Protein AF-A0A8C3CDM0-F1 (afdb_monomer)

Structure (mmCIF, N/CA/C/O backbone):
data_AF-A0A8C3CDM0-F1
#
_entry.id   AF-A0A8C3CDM0-F1
#
loop_
_atom_site.group_PDB
_atom_site.id
_atom_site.type_symbol
_atom_site.label_atom_id
_atom_site.label_alt_id
_atom_site.label_comp_id
_atom_site.label_asym_id
_atom_site.label_entity_id
_atom_site.label_seq_id
_atom_site.pdbx_PDB_ins_code
_atom_site.Cartn_x
_atom_site.Cartn_y
_atom_site.Cartn_z
_atom_site.occupancy
_atom_site.B_iso_or_equiv
_atom_site.auth_seq_id
_atom_site.auth_comp_id
_atom_site.auth_asym_id
_atom_site.auth_atom_id
_atom_site.pdbx_PDB_model_num
ATOM 1 N N . LEU A 1 1 ? 68.465 -7.293 -6.085 1.00 39.25 1 LEU A N 1
ATOM 2 C CA . LEU A 1 1 ? 68.158 -8.232 -7.188 1.00 39.25 1 LEU A CA 1
ATOM 3 C C . LEU A 1 1 ? 66.655 -8.116 -7.441 1.00 39.25 1 LEU A C 1
ATOM 5 O O . LEU A 1 1 ? 65.900 -8.614 -6.630 1.00 39.25 1 LEU A O 1
ATOM 9 N N . GLY A 1 2 ? 66.214 -7.122 -8.219 1.00 37.94 2 GLY A N 1
ATOM 10 C CA . GLY A 1 2 ? 65.695 -7.326 -9.584 1.00 37.94 2 GLY A CA 1
ATOM 11 C C . GLY A 1 2 ? 64.185 -7.643 -9.527 1.00 37.94 2 GLY A C 1
ATOM 12 O O . GLY A 1 2 ? 63.824 -8.629 -8.915 1.00 37.94 2 GLY A O 1
ATOM 13 N N . GLY A 1 3 ? 63.243 -6.869 -10.068 1.00 33.41 3 GLY A N 1
ATOM 14 C CA . GLY A 1 3 ? 63.353 -5.780 -11.028 1.00 33.41 3 GLY A CA 1
ATOM 15 C C . GLY A 1 3 ? 62.157 -4.823 -10.986 1.00 33.41 3 GLY A C 1
ATOM 16 O O . GLY A 1 3 ? 61.104 -5.102 -10.420 1.00 33.41 3 GLY A O 1
ATOM 17 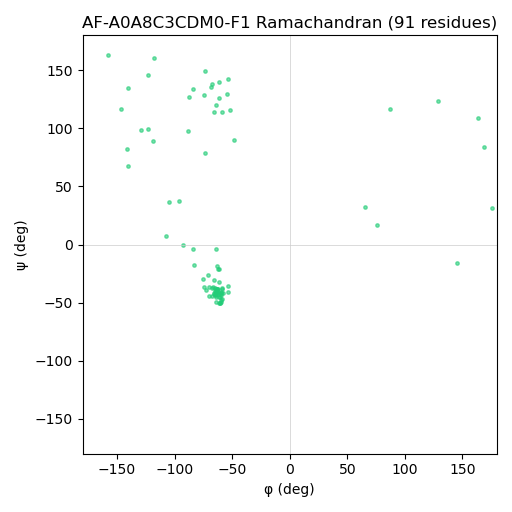N N . ARG A 1 4 ? 62.380 -3.651 -11.581 1.00 44.97 4 ARG A N 1
ATOM 18 C CA . ARG A 1 4 ? 61.376 -2.622 -11.854 1.00 44.97 4 ARG A CA 1
ATOM 19 C C . ARG A 1 4 ? 60.685 -2.996 -13.164 1.00 44.97 4 ARG A C 1
ATOM 21 O O . ARG A 1 4 ? 61.380 -3.262 -14.139 1.00 44.97 4 ARG A O 1
ATOM 28 N N . SER A 1 5 ? 59.359 -2.926 -13.204 1.00 39.03 5 SER A N 1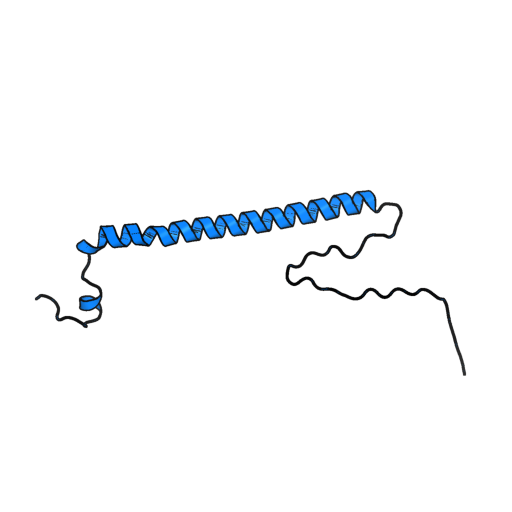
ATOM 29 C CA . SER A 1 5 ? 58.639 -2.672 -14.452 1.00 39.03 5 SER A CA 1
ATOM 30 C C . SER A 1 5 ? 57.662 -1.529 -14.197 1.00 39.03 5 SER A C 1
ATOM 32 O O . SER A 1 5 ? 56.623 -1.703 -13.567 1.00 39.03 5 SER A O 1
ATOM 34 N N . SER A 1 6 ? 58.073 -0.325 -14.596 1.00 47.09 6 SER A N 1
ATOM 35 C CA . SER A 1 6 ? 57.209 0.849 -14.684 1.00 47.09 6 SER A CA 1
ATOM 36 C C . SER A 1 6 ? 56.557 0.857 -16.059 1.00 47.09 6 SER A C 1
ATOM 38 O O . SER A 1 6 ? 57.262 0.892 -17.062 1.00 47.09 6 SER A O 1
ATOM 40 N N . SER A 1 7 ? 55.233 0.954 -16.112 1.00 41.16 7 SER A N 1
ATOM 41 C CA . SER A 1 7 ? 54.597 1.786 -17.132 1.00 41.16 7 SER A CA 1
ATOM 42 C C . SER A 1 7 ? 53.408 2.512 -16.511 1.00 41.16 7 SER A C 1
ATOM 44 O O . SER A 1 7 ? 52.691 1.980 -15.668 1.00 41.16 7 SER A O 1
ATOM 46 N N . ALA A 1 8 ? 53.348 3.797 -16.830 1.00 42.00 8 ALA A N 1
ATOM 47 C CA . ALA A 1 8 ? 52.493 4.803 -16.239 1.00 42.00 8 ALA A CA 1
ATOM 48 C C . ALA A 1 8 ? 51.033 4.651 -16.679 1.00 42.00 8 ALA A C 1
ATOM 50 O O . ALA A 1 8 ? 50.752 4.264 -17.808 1.00 42.00 8 ALA A O 1
ATOM 51 N N . GLY A 1 9 ? 50.120 5.041 -15.795 1.00 32.94 9 GLY A N 1
ATOM 52 C CA . GLY A 1 9 ? 48.698 5.148 -16.093 1.00 32.94 9 GLY A CA 1
ATOM 53 C C . GLY A 1 9 ? 47.908 5.337 -14.811 1.00 32.94 9 GLY A C 1
ATOM 54 O O . GLY A 1 9 ? 47.443 4.372 -14.218 1.00 32.94 9 GLY A O 1
ATOM 55 N N . ALA A 1 10 ? 47.813 6.579 -14.343 1.00 47.09 10 ALA A N 1
ATOM 56 C CA . ALA A 1 10 ? 46.950 6.943 -13.232 1.00 47.09 10 ALA A CA 1
ATOM 57 C C . ALA A 1 10 ? 45.495 6.580 -13.574 1.00 47.09 10 ALA A C 1
ATOM 59 O O . ALA A 1 10 ? 44.903 7.157 -14.479 1.00 47.09 10 ALA A O 1
ATOM 60 N N . GLY A 1 11 ? 44.937 5.623 -12.839 1.00 39.59 11 GLY A N 1
ATOM 61 C CA . GLY A 1 11 ? 43.537 5.227 -12.921 1.00 39.59 11 GLY A CA 1
ATOM 62 C C . GLY A 1 11 ? 43.015 4.935 -11.524 1.00 39.59 11 GLY A C 1
ATOM 63 O O . GLY A 1 11 ? 42.758 3.788 -11.180 1.00 39.59 11 GLY A O 1
ATOM 64 N N . GLN A 1 12 ? 42.913 5.975 -10.693 1.00 47.56 12 GLN A N 1
ATOM 65 C CA . GLN A 1 12 ? 42.024 5.928 -9.536 1.00 47.56 12 GLN A CA 1
ATOM 66 C C . GLN A 1 12 ? 40.592 5.804 -10.065 1.00 47.56 12 GLN A C 1
ATOM 68 O O . GLN A 1 12 ? 40.123 6.694 -10.767 1.00 47.56 12 GLN A O 1
ATOM 73 N N . ALA A 1 13 ? 39.890 4.736 -9.705 1.00 41.66 13 ALA A N 1
ATOM 74 C CA . ALA A 1 13 ? 38.434 4.723 -9.707 1.00 41.66 13 ALA A CA 1
ATOM 75 C C . ALA A 1 13 ? 38.003 4.466 -8.264 1.00 41.66 13 ALA A C 1
ATOM 77 O O . ALA A 1 13 ? 37.896 3.328 -7.811 1.00 41.66 13 ALA A O 1
ATOM 78 N N . LEU A 1 14 ? 37.862 5.569 -7.523 1.00 44.62 14 LEU A N 1
ATOM 79 C CA . LEU A 1 14 ? 37.152 5.597 -6.254 1.00 44.62 14 LEU A CA 1
ATOM 80 C C . LEU A 1 14 ? 35.748 5.030 -6.480 1.00 44.62 14 LEU A C 1
ATOM 82 O O . LEU A 1 14 ? 35.027 5.471 -7.375 1.00 44.62 14 LEU A O 1
ATOM 86 N N . GLY A 1 15 ? 35.354 4.079 -5.640 1.00 43.97 15 GLY A N 1
ATOM 87 C CA . GLY A 1 15 ? 33.957 3.711 -5.513 1.00 43.97 15 GLY A CA 1
ATOM 88 C C . GLY A 1 15 ? 33.166 4.846 -4.863 1.00 43.97 15 GLY A C 1
ATOM 89 O O . GLY A 1 15 ? 33.575 5.375 -3.834 1.00 43.97 15 GLY A O 1
ATOM 90 N N . CYS A 1 16 ? 32.000 5.143 -5.428 1.00 37.28 16 CYS A N 1
ATOM 91 C CA . CYS A 1 16 ? 30.864 5.668 -4.682 1.00 37.28 16 CYS A CA 1
ATOM 92 C C . CYS A 1 16 ? 29.704 4.701 -4.931 1.00 37.28 16 CYS A C 1
ATOM 94 O O . CYS A 1 16 ? 29.086 4.723 -5.994 1.00 37.28 16 CYS A O 1
ATOM 96 N N . LEU A 1 17 ? 29.459 3.804 -3.970 1.00 44.88 17 LEU A N 1
ATOM 97 C CA . LEU A 1 17 ? 28.173 3.122 -3.864 1.00 44.88 17 LEU A CA 1
ATOM 98 C C . LEU A 1 17 ? 27.137 4.190 -3.519 1.00 44.88 17 LEU A C 1
ATOM 100 O O . LEU A 1 17 ? 27.173 4.765 -2.433 1.00 44.88 17 LEU A O 1
ATOM 104 N N . ASP A 1 18 ? 26.214 4.442 -4.432 1.00 36.78 18 ASP A N 1
ATOM 105 C CA . ASP A 1 18 ? 25.008 5.179 -4.109 1.00 36.78 18 ASP A CA 1
ATOM 106 C C . ASP A 1 18 ? 24.073 4.251 -3.304 1.00 36.78 18 ASP A C 1
ATOM 108 O O . ASP A 1 18 ? 23.815 3.119 -3.721 1.00 36.78 18 ASP A O 1
ATOM 112 N N . SER A 1 19 ? 23.570 4.699 -2.145 1.00 48.66 19 SER A N 1
ATOM 113 C CA . SER A 1 19 ? 22.601 3.932 -1.328 1.00 48.66 19 SER A CA 1
ATOM 114 C C . SER A 1 19 ? 21.256 3.700 -2.038 1.00 48.66 19 SER A C 1
ATOM 116 O O . SER A 1 19 ? 20.406 2.974 -1.529 1.00 48.66 19 SER A O 1
ATOM 118 N N . THR A 1 20 ? 21.076 4.251 -3.240 1.00 54.50 20 THR A N 1
ATOM 119 C CA . THR A 1 20 ? 19.949 4.006 -4.147 1.00 54.50 20 THR A CA 1
ATOM 120 C C . THR A 1 20 ? 20.327 3.162 -5.381 1.00 54.50 20 THR A C 1
ATOM 122 O O . THR A 1 20 ? 19.479 2.885 -6.234 1.00 54.50 20 THR A O 1
ATOM 125 N N . GLY A 1 21 ? 21.557 2.629 -5.433 1.00 41.78 21 GLY A N 1
ATOM 126 C CA . GLY A 1 21 ? 21.969 1.558 -6.348 1.00 41.78 21 GLY A CA 1
ATOM 127 C C . GLY A 1 21 ? 21.947 1.932 -7.834 1.00 41.78 21 GLY A C 1
ATOM 128 O O . GLY A 1 21 ? 21.641 1.083 -8.672 1.00 41.78 21 GLY A O 1
ATOM 129 N N . GLY A 1 22 ? 22.221 3.194 -8.171 1.00 41.66 22 GLY A N 1
ATOM 130 C CA . GLY A 1 22 ? 22.367 3.658 -9.551 1.00 41.66 22 GLY A CA 1
ATOM 131 C C . GLY A 1 22 ? 23.806 3.510 -10.044 1.00 41.66 22 GLY A C 1
ATOM 132 O O . GLY A 1 22 ? 24.649 4.363 -9.783 1.00 41.66 22 GLY A O 1
ATOM 133 N N . VAL A 1 23 ? 24.100 2.430 -10.768 1.00 46.38 23 VAL A N 1
ATOM 134 C CA . VAL A 1 23 ? 25.390 2.212 -11.445 1.00 46.38 23 VAL A CA 1
ATOM 135 C C . VAL A 1 23 ? 25.514 3.108 -12.682 1.00 46.38 23 VAL A C 1
ATOM 137 O O . VAL A 1 23 ? 25.336 2.669 -13.810 1.00 46.38 23 VAL A O 1
ATOM 140 N N . ALA A 1 24 ? 25.830 4.384 -12.477 1.00 48.34 24 ALA A N 1
ATOM 141 C CA . ALA A 1 24 ? 26.195 5.312 -13.551 1.00 48.34 24 ALA A CA 1
ATOM 142 C C . ALA A 1 24 ? 27.711 5.586 -13.574 1.00 48.34 24 ALA A C 1
ATOM 144 O O . ALA A 1 24 ? 28.143 6.708 -13.819 1.00 48.34 24 ALA A O 1
ATOM 145 N N . SER A 1 25 ? 28.538 4.579 -13.275 1.00 54.31 25 SER A N 1
ATOM 146 C CA . SER A 1 25 ? 29.996 4.732 -13.274 1.00 54.31 25 SER A CA 1
ATOM 147 C C . SER A 1 25 ? 30.677 3.486 -13.828 1.00 54.31 25 SER A C 1
ATOM 149 O O . SER A 1 25 ? 31.044 2.591 -13.079 1.00 54.31 25 SER A O 1
ATOM 151 N N . LEU A 1 26 ? 30.745 3.411 -15.158 1.00 50.28 26 LE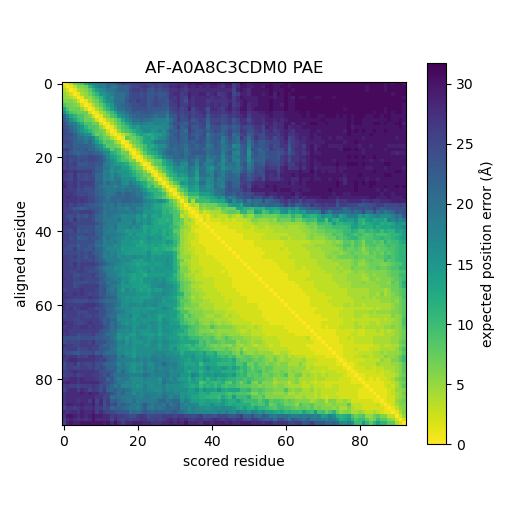U A N 1
ATOM 152 C CA . LEU A 1 26 ? 31.745 2.726 -15.994 1.00 50.28 26 LEU A CA 1
ATOM 153 C C . LEU A 1 26 ? 31.113 2.620 -17.385 1.00 50.28 26 LEU A C 1
ATOM 155 O O . LEU A 1 26 ? 30.174 1.850 -17.506 1.00 50.28 26 LEU A O 1
ATOM 159 N N . LEU A 1 27 ? 31.569 3.368 -18.400 1.00 50.78 27 LEU A N 1
ATOM 160 C CA . LEU A 1 27 ? 31.524 2.973 -19.835 1.00 50.78 27 LEU A CA 1
ATOM 161 C C . LEU A 1 27 ? 32.023 4.080 -20.797 1.00 50.78 27 LEU A C 1
ATOM 163 O O . LEU A 1 27 ? 31.599 4.163 -21.948 1.00 50.78 27 LEU A O 1
ATOM 167 N N . LEU A 1 28 ? 32.974 4.923 -20.376 1.00 50.56 28 LEU A N 1
ATOM 168 C CA . LEU A 1 28 ? 33.599 5.932 -21.251 1.00 50.56 28 LEU A CA 1
ATOM 169 C C . LEU A 1 28 ? 34.936 5.478 -21.861 1.00 50.56 28 LEU A C 1
ATOM 171 O O . LEU A 1 28 ? 35.843 6.283 -22.018 1.00 50.56 28 LEU A O 1
ATOM 175 N N . PHE A 1 29 ? 35.075 4.202 -22.229 1.00 52.81 29 PHE A N 1
ATOM 176 C CA . PHE A 1 29 ? 36.188 3.757 -23.073 1.00 52.81 29 PHE A CA 1
ATOM 177 C C . PHE A 1 29 ? 35.744 2.617 -23.995 1.00 52.81 29 PHE A C 1
ATOM 179 O O . PHE A 1 29 ? 35.400 1.544 -23.511 1.00 52.81 29 PHE A O 1
ATOM 186 N N . ALA A 1 30 ? 35.800 2.887 -25.304 1.00 46.34 30 ALA A N 1
ATOM 187 C CA . ALA A 1 30 ? 35.922 1.973 -26.449 1.00 46.34 30 ALA A CA 1
ATOM 188 C C . ALA A 1 30 ? 34.858 2.206 -27.537 1.00 46.34 30 ALA A C 1
ATOM 190 O O . ALA A 1 30 ? 33.654 2.166 -27.307 1.00 46.34 30 ALA A O 1
ATOM 191 N N . ASP A 1 31 ? 35.374 2.455 -28.734 1.00 53.50 31 ASP A N 1
ATOM 192 C CA . ASP A 1 31 ? 34.746 2.695 -30.032 1.00 53.50 31 ASP A CA 1
ATOM 193 C C . ASP A 1 31 ? 33.661 1.645 -30.384 1.00 53.50 31 ASP A C 1
ATOM 195 O O . ASP A 1 31 ? 33.940 0.566 -30.902 1.00 53.50 31 ASP A O 1
ATOM 199 N N . GLY A 1 32 ? 32.415 1.932 -29.988 1.00 53.8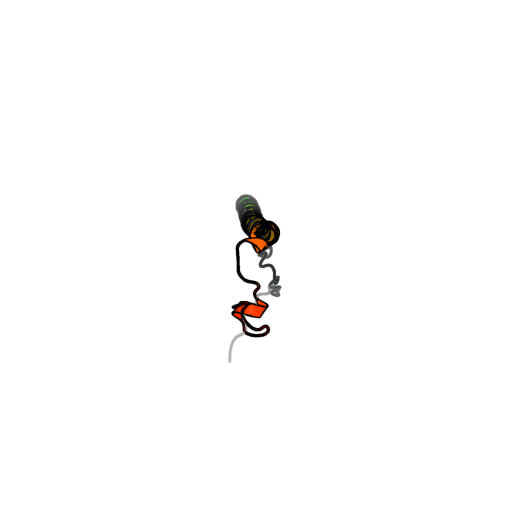4 32 GLY A N 1
ATOM 200 C CA . GLY A 1 32 ? 31.283 0.989 -29.892 1.00 53.84 32 GLY A CA 1
ATOM 201 C C . GLY A 1 32 ? 30.345 1.295 -28.711 1.00 53.84 32 GLY A C 1
ATOM 202 O O . GLY A 1 32 ? 29.193 0.860 -28.690 1.00 53.84 32 GLY A O 1
ATOM 203 N N . SER A 1 33 ? 30.837 2.109 -27.770 1.00 58.38 33 SER A N 1
ATOM 204 C CA . SER A 1 33 ? 30.202 2.555 -26.525 1.00 58.38 33 SER A CA 1
ATOM 205 C C . SER A 1 33 ? 28.821 3.198 -26.702 1.00 58.38 33 SER A C 1
ATOM 207 O O . SER A 1 33 ? 27.944 2.915 -25.898 1.00 58.38 33 SER A O 1
ATOM 209 N N . GLU A 1 34 ? 28.539 3.957 -27.768 1.00 58.94 34 GLU A N 1
ATOM 210 C CA . GLU A 1 34 ? 27.238 4.644 -27.915 1.00 58.94 34 GLU A CA 1
ATOM 211 C C . GLU A 1 34 ? 26.028 3.696 -27.904 1.00 58.94 34 GLU A C 1
ATOM 213 O O . GLU A 1 34 ? 25.006 4.003 -27.288 1.00 58.94 34 GLU A O 1
ATOM 218 N N . ARG A 1 35 ? 26.146 2.510 -28.521 1.00 63.88 35 ARG A N 1
ATOM 219 C CA . ARG A 1 35 ? 25.065 1.509 -28.506 1.00 63.88 35 ARG A CA 1
ATOM 220 C C . ARG A 1 35 ? 24.888 0.889 -27.118 1.00 63.88 35 ARG A C 1
ATOM 222 O O . ARG A 1 35 ? 23.758 0.674 -26.696 1.00 63.88 35 ARG A O 1
ATOM 229 N N . PHE A 1 36 ? 25.979 0.671 -26.382 1.00 68.12 36 PHE A N 1
ATOM 230 C CA . PHE A 1 36 ? 25.947 0.163 -25.004 1.00 68.12 36 PHE A CA 1
ATOM 231 C C . PHE A 1 36 ? 25.505 1.229 -23.990 1.00 68.12 36 PHE A C 1
ATOM 233 O O . PHE A 1 36 ? 24.878 0.905 -22.984 1.00 68.12 36 PHE A O 1
ATOM 240 N N . LEU A 1 37 ? 25.778 2.507 -24.252 1.00 76.62 37 LEU A N 1
ATOM 241 C CA . LEU A 1 37 ? 25.282 3.630 -23.460 1.00 76.62 37 LEU A CA 1
ATOM 242 C C . LEU A 1 37 ? 23.780 3.807 -23.663 1.00 76.62 37 LEU A C 1
ATOM 244 O O . LEU A 1 37 ? 23.051 3.933 -22.687 1.00 76.62 37 LEU A O 1
ATOM 248 N N . CYS A 1 38 ? 23.303 3.738 -24.907 1.00 83.31 38 CYS A N 1
ATOM 249 C CA . CYS A 1 38 ? 21.871 3.758 -25.190 1.00 83.31 38 CYS A CA 1
ATOM 250 C C . CYS A 1 38 ? 21.153 2.588 -24.497 1.00 83.31 38 CYS A C 1
ATOM 252 O O . CYS A 1 38 ? 20.176 2.812 -23.785 1.00 83.31 38 CYS A O 1
ATOM 254 N N . GLU A 1 39 ? 21.697 1.372 -24.603 1.00 86.62 39 GLU A N 1
ATOM 255 C CA . GLU A 1 39 ? 21.137 0.177 -23.960 1.00 86.62 39 GLU A CA 1
ATOM 256 C C . GLU A 1 39 ? 21.179 0.244 -22.425 1.00 86.62 39 GLU A C 1
ATOM 258 O O . GLU A 1 39 ? 20.226 -0.152 -21.753 1.00 86.62 39 GLU A O 1
ATOM 263 N N . SER A 1 40 ? 22.262 0.767 -21.840 1.00 85.06 40 SER A N 1
ATOM 264 C CA . SER A 1 40 ? 22.394 0.892 -20.382 1.00 85.06 40 SER A CA 1
ATOM 265 C C . SER A 1 40 ? 21.498 1.990 -19.809 1.00 85.06 40 SER A C 1
ATOM 267 O O . SER A 1 40 ? 20.861 1.774 -18.778 1.00 85.06 40 SER A O 1
ATOM 269 N N . VAL A 1 41 ? 21.367 3.131 -20.494 1.00 90.81 41 VAL A N 1
ATOM 270 C CA . VAL A 1 41 ? 20.412 4.186 -20.131 1.00 90.81 41 VAL A CA 1
ATOM 271 C C . VAL A 1 41 ? 18.978 3.676 -20.269 1.00 90.81 41 VAL A C 1
ATOM 273 O O . VAL A 1 41 ? 18.178 3.893 -19.361 1.00 90.81 41 VAL A O 1
ATOM 276 N N . PHE A 1 42 ? 18.659 2.948 -21.343 1.00 92.31 42 PHE A N 1
ATOM 277 C CA . PHE A 1 42 ? 17.351 2.315 -21.524 1.00 92.31 42 PHE A CA 1
ATOM 278 C C . PHE A 1 42 ? 17.052 1.314 -20.402 1.00 92.31 42 PHE A C 1
ATOM 280 O O . PHE A 1 42 ? 16.025 1.414 -19.733 1.00 92.31 42 PHE A O 1
ATOM 287 N N . SER A 1 43 ? 17.984 0.403 -20.123 1.00 90.38 43 SER A N 1
ATOM 288 C CA . SER A 1 43 ? 17.851 -0.596 -19.058 1.00 90.38 43 SER A CA 1
ATOM 289 C C . SER A 1 43 ? 17.672 0.049 -17.684 1.00 90.38 43 SER A C 1
ATOM 291 O O . SER A 1 43 ? 16.832 -0.389 -16.896 1.00 90.38 43 SER A O 1
ATOM 293 N N . TYR A 1 44 ? 18.418 1.119 -17.394 1.00 91.31 44 TYR A N 1
ATOM 294 C CA . TYR A 1 44 ? 18.266 1.876 -16.154 1.00 91.31 44 TYR A CA 1
ATOM 295 C C . TYR A 1 44 ? 16.894 2.546 -16.063 1.00 91.31 44 TYR A C 1
ATOM 297 O O . TYR A 1 44 ? 16.240 2.456 -15.023 1.00 91.31 44 TYR A O 1
ATOM 305 N N . GLN A 1 45 ? 16.434 3.183 -17.143 1.00 94.88 45 GLN A N 1
ATOM 306 C CA . GLN A 1 45 ? 15.113 3.807 -17.183 1.00 94.88 45 GLN A CA 1
ATOM 307 C C . GLN A 1 45 ? 14.012 2.774 -16.946 1.00 94.88 45 GLN A C 1
ATOM 309 O O . GLN A 1 45 ? 13.181 2.980 -16.068 1.00 94.88 45 GLN A O 1
ATOM 314 N N . VAL A 1 46 ? 14.056 1.625 -17.628 1.00 97.00 46 VAL A N 1
ATOM 315 C CA . VAL A 1 46 ? 13.091 0.533 -17.425 1.00 97.00 46 VAL A CA 1
ATOM 316 C C . VAL A 1 46 ? 13.135 0.018 -15.987 1.00 97.00 46 VAL A C 1
ATOM 318 O O . VAL A 1 46 ? 12.087 -0.151 -15.364 1.00 97.00 46 VAL A O 1
ATOM 321 N N . ALA A 1 47 ? 14.326 -0.197 -15.424 1.00 95.00 47 ALA A N 1
ATOM 322 C CA . ALA A 1 47 ? 14.471 -0.637 -14.039 1.00 95.00 47 ALA A CA 1
ATOM 323 C C . ALA A 1 47 ? 13.912 0.395 -13.045 1.00 95.00 47 ALA A C 1
ATOM 325 O O . ALA A 1 47 ? 13.251 0.020 -12.074 1.00 95.00 47 ALA A O 1
ATOM 326 N N . SER A 1 48 ? 14.146 1.684 -13.294 1.00 94.44 48 SER A N 1
ATOM 327 C CA . SER A 1 48 ? 13.616 2.787 -12.492 1.00 94.44 48 SER A CA 1
ATOM 328 C C . SER A 1 48 ? 12.089 2.848 -12.569 1.00 94.44 48 SER A C 1
ATOM 330 O O . SER A 1 48 ? 11.416 2.817 -11.539 1.00 94.44 48 SER A O 1
ATOM 332 N N . THR A 1 49 ? 11.522 2.812 -13.777 1.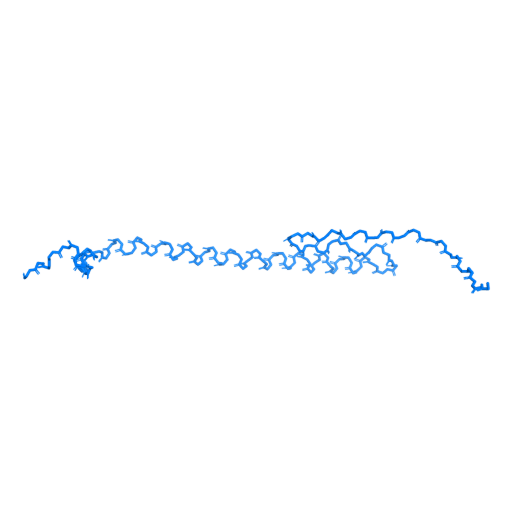00 95.38 49 THR A N 1
ATOM 333 C CA . THR A 1 49 ? 10.069 2.772 -13.983 1.00 95.38 49 THR A CA 1
ATOM 334 C C . THR A 1 49 ? 9.448 1.541 -13.329 1.00 95.38 49 THR A C 1
ATOM 336 O O . THR A 1 49 ? 8.413 1.653 -12.681 1.00 95.38 49 THR A O 1
ATOM 339 N N . LEU A 1 50 ? 10.081 0.369 -13.417 1.00 97.31 50 LEU A N 1
ATOM 340 C CA . LEU A 1 50 ? 9.583 -0.840 -12.763 1.00 97.31 50 LEU A CA 1
ATOM 341 C C . LEU A 1 50 ? 9.587 -0.712 -11.232 1.00 97.31 50 LEU A C 1
ATOM 343 O O . LEU A 1 50 ? 8.646 -1.171 -10.582 1.00 97.31 50 LEU A O 1
ATOM 347 N N . LYS A 1 51 ? 10.624 -0.096 -10.646 1.00 96.12 51 LYS A N 1
ATOM 348 C CA . LYS A 1 51 ? 10.655 0.211 -9.206 1.00 96.12 51 LYS A CA 1
ATOM 349 C C . LYS A 1 51 ? 9.510 1.150 -8.828 1.00 96.12 51 LYS A C 1
ATOM 351 O O . LYS A 1 51 ? 8.808 0.859 -7.862 1.00 96.12 51 LYS A O 1
ATOM 356 N N . GLN A 1 52 ? 9.286 2.202 -9.615 1.00 96.94 52 GLN A N 1
ATOM 357 C CA . GLN A 1 52 ? 8.197 3.153 -9.398 1.00 96.94 52 GLN A CA 1
ATOM 358 C C . GLN A 1 52 ? 6.828 2.464 -9.457 1.00 96.94 52 GLN A C 1
ATOM 360 O O . GLN A 1 52 ? 6.056 2.552 -8.512 1.00 96.94 52 GLN A O 1
ATOM 365 N N . VAL A 1 53 ? 6.561 1.678 -10.502 1.00 97.94 53 VAL A N 1
ATOM 366 C CA . VAL A 1 53 ? 5.286 0.958 -10.655 1.00 97.94 53 VAL A CA 1
ATOM 367 C C . VAL A 1 53 ? 5.037 0.001 -9.488 1.00 97.94 53 VAL A C 1
ATOM 369 O O . VAL A 1 53 ? 3.919 -0.082 -8.983 1.00 97.94 53 VAL A O 1
ATOM 372 N N . LYS A 1 54 ? 6.065 -0.720 -9.023 1.00 97.56 54 LYS A N 1
ATOM 373 C CA . LYS A 1 54 ? 5.936 -1.605 -7.854 1.00 97.56 54 LYS A CA 1
ATOM 374 C C . LYS A 1 54 ? 5.618 -0.831 -6.579 1.00 97.56 54 LYS A C 1
ATOM 376 O O . LYS A 1 54 ? 4.790 -1.291 -5.793 1.00 97.56 54 LYS A O 1
ATOM 381 N N . HIS A 1 55 ? 6.275 0.308 -6.382 1.00 97.88 55 HIS A N 1
ATOM 382 C CA . HIS A 1 55 ? 6.013 1.189 -5.255 1.00 97.88 55 HIS A CA 1
ATOM 383 C C . HIS A 1 55 ? 4.572 1.704 -5.296 1.00 97.88 55 HIS A C 1
ATOM 385 O O . HIS A 1 55 ? 3.837 1.518 -4.332 1.00 97.88 55 HIS A O 1
ATOM 391 N N . ASP A 1 56 ? 4.129 2.240 -6.430 1.00 97.75 56 ASP A N 1
ATOM 392 C CA . ASP A 1 56 ? 2.784 2.801 -6.579 1.00 97.75 56 ASP A CA 1
ATOM 393 C C . ASP A 1 56 ? 1.707 1.730 -6.400 1.00 97.75 56 ASP A C 1
ATOM 395 O O . ASP A 1 56 ? 0.703 1.949 -5.727 1.00 97.75 56 ASP A O 1
ATOM 399 N N . GLN A 1 57 ? 1.947 0.516 -6.903 1.00 98.19 57 GLN A N 1
ATOM 400 C CA . GLN A 1 57 ? 1.052 -0.608 -6.654 1.00 98.19 57 GLN A CA 1
ATOM 401 C C . GLN A 1 57 ? 0.987 -0.971 -5.163 1.00 98.19 57 GLN A C 1
ATOM 403 O O . GLN A 1 57 ? -0.074 -1.345 -4.661 1.00 98.19 57 GLN A O 1
ATOM 408 N N . GLN A 1 58 ? 2.111 -0.904 -4.447 1.00 98.00 58 GLN A N 1
ATOM 409 C CA . GLN A 1 58 ? 2.135 -1.143 -3.007 1.00 98.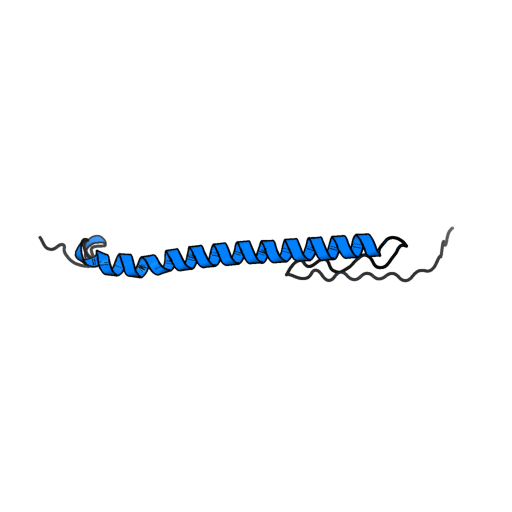00 58 GLN A CA 1
ATOM 410 C C . GLN A 1 58 ? 1.397 -0.043 -2.245 1.00 98.00 58 GLN A C 1
ATOM 412 O O . GLN A 1 58 ? 0.599 -0.375 -1.373 1.00 98.00 58 GLN A O 1
ATOM 417 N N . VAL A 1 59 ? 1.614 1.224 -2.593 1.00 98.19 59 VAL A N 1
ATOM 41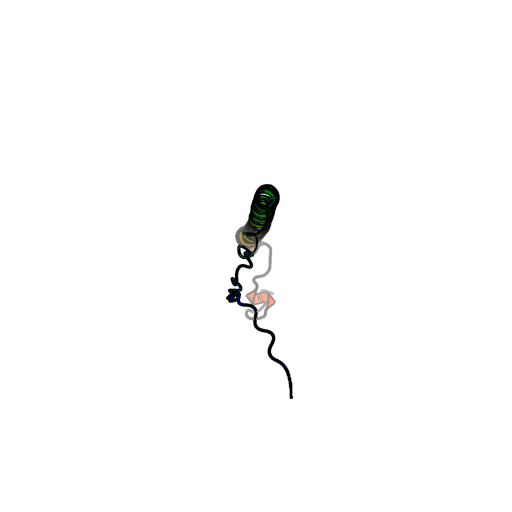8 C CA . VAL A 1 59 ? 0.907 2.362 -1.995 1.00 98.19 59 VAL A CA 1
ATOM 419 C C . VAL A 1 59 ? -0.595 2.230 -2.220 1.00 98.19 59 VAL A C 1
ATOM 421 O O . VAL A 1 59 ? -1.334 2.212 -1.245 1.00 98.19 59 VAL A O 1
ATOM 424 N N . ALA A 1 60 ? -1.044 1.977 -3.451 1.00 98.19 60 ALA A N 1
ATOM 425 C CA . ALA A 1 60 ? -2.465 1.796 -3.753 1.00 98.19 60 ALA A CA 1
ATOM 426 C C . ALA A 1 60 ? -3.099 0.631 -2.967 1.00 98.19 60 ALA A C 1
ATOM 428 O O . ALA A 1 60 ? -4.241 0.717 -2.514 1.00 98.19 60 ALA A O 1
ATOM 429 N N . ARG A 1 61 ? -2.364 -0.476 -2.763 1.00 98.12 61 ARG A N 1
ATOM 430 C CA . ARG A 1 61 ? -2.827 -1.566 -1.883 1.00 98.12 61 ARG A CA 1
ATOM 431 C C . ARG A 1 61 ? -2.943 -1.109 -0.430 1.00 98.12 61 ARG A C 1
ATOM 433 O O . ARG A 1 61 ? -3.922 -1.459 0.220 1.00 98.12 61 ARG A O 1
ATOM 440 N N . MET A 1 62 ? -1.962 -0.364 0.073 1.00 98.50 62 MET A N 1
ATOM 441 C CA . MET A 1 62 ? -1.967 0.145 1.446 1.00 98.50 62 MET A CA 1
ATOM 442 C C . MET A 1 62 ? -3.087 1.158 1.676 1.00 98.50 62 MET A C 1
ATOM 444 O O . MET A 1 62 ? -3.761 1.072 2.693 1.00 98.50 62 MET A O 1
ATOM 448 N N . GLU A 1 63 ? -3.336 2.057 0.727 1.00 97.81 63 GLU A N 1
ATOM 449 C CA . GLU A 1 63 ? -4.454 3.006 0.773 1.00 97.81 63 GLU A CA 1
ATOM 450 C C . GLU A 1 63 ? -5.792 2.273 0.837 1.00 97.81 63 GLU A C 1
ATOM 452 O O . GLU A 1 63 ? -6.642 2.597 1.662 1.00 97.81 63 GLU A O 1
ATOM 457 N N . LYS A 1 64 ? -5.953 1.213 0.036 1.00 97.81 64 LYS A N 1
ATOM 458 C CA . LYS A 1 64 ? -7.162 0.388 0.078 1.00 97.81 64 LYS A CA 1
ATOM 459 C C . LYS A 1 64 ? -7.342 -0.319 1.424 1.00 97.81 64 LYS A C 1
ATOM 461 O O . LYS A 1 64 ? -8.461 -0.410 1.910 1.00 97.81 64 LYS A O 1
ATOM 466 N N . LEU A 1 65 ? -6.255 -0.810 2.027 1.00 98.19 65 LEU A N 1
ATOM 467 C CA . LEU A 1 65 ? -6.291 -1.398 3.370 1.00 98.19 65 LEU A CA 1
ATOM 468 C C . LEU A 1 65 ? -6.598 -0.351 4.447 1.00 98.19 65 LEU A C 1
ATOM 470 O O . LEU A 1 65 ? -7.327 -0.658 5.382 1.00 98.19 65 LEU A O 1
ATOM 474 N N . ALA A 1 66 ? -6.074 0.869 4.318 1.00 97.25 66 ALA A N 1
ATOM 475 C CA . ALA A 1 66 ? -6.372 1.962 5.238 1.00 97.25 66 ALA A CA 1
ATOM 476 C C . ALA A 1 66 ? -7.852 2.375 5.164 1.00 97.25 66 ALA A C 1
ATOM 478 O O . ALA A 1 66 ? -8.463 2.620 6.198 1.00 97.25 66 ALA A O 1
ATOM 479 N N . GLY A 1 67 ? -8.445 2.359 3.965 1.00 96.00 67 GLY A N 1
ATOM 480 C CA . GLY A 1 67 ? -9.877 2.605 3.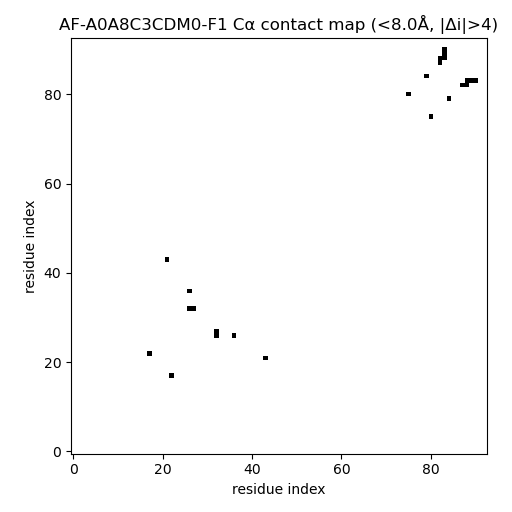766 1.00 96.00 67 GLY A CA 1
ATOM 481 C C . GLY A 1 67 ? -10.797 1.587 4.451 1.00 96.00 67 GLY A C 1
ATOM 482 O O . GLY A 1 67 ? -11.933 1.922 4.761 1.00 96.00 67 GLY A O 1
ATOM 483 N N . LEU A 1 68 ? -10.315 0.378 4.777 1.00 97.50 68 LEU A N 1
ATOM 484 C CA . LEU A 1 68 ? -11.112 -0.598 5.535 1.00 97.50 68 LEU A CA 1
ATOM 485 C C . LEU A 1 68 ? -11.503 -0.085 6.927 1.00 97.50 68 LEU A C 1
ATOM 487 O O . LEU A 1 68 ? -12.466 -0.587 7.492 1.00 97.50 68 LEU A O 1
ATOM 491 N N . VAL A 1 69 ? -10.793 0.903 7.483 1.00 96.19 69 VAL A N 1
ATOM 492 C CA . VAL A 1 69 ? -11.175 1.527 8.760 1.00 96.19 69 VAL A CA 1
ATOM 493 C C . VAL A 1 69 ? -12.580 2.124 8.679 1.00 96.19 69 VAL A C 1
ATOM 495 O O . VAL A 1 69 ? -13.370 1.902 9.589 1.00 96.19 69 VAL A O 1
ATOM 498 N N . GLU A 1 70 ? -12.931 2.779 7.571 1.00 95.62 70 GLU A N 1
ATOM 499 C CA . GLU A 1 70 ? -14.271 3.350 7.374 1.00 95.62 70 GLU A CA 1
ATOM 500 C C . GLU A 1 70 ? -15.348 2.251 7.331 1.00 95.62 70 GLU A C 1
ATOM 502 O O . GLU A 1 70 ? -16.438 2.407 7.882 1.00 95.62 70 GLU A O 1
ATOM 507 N N . GLU A 1 71 ? -15.037 1.104 6.715 1.00 95.00 71 GLU A N 1
ATOM 508 C CA . GLU A 1 71 ? -15.929 -0.062 6.708 1.00 95.00 71 GLU A CA 1
ATOM 509 C C . GLU A 1 71 ? -16.096 -0.649 8.118 1.00 95.00 71 GLU A C 1
ATOM 511 O O . GLU A 1 71 ? -17.212 -0.979 8.519 1.00 95.00 71 GLU A O 1
ATOM 516 N N . LEU A 1 72 ? -15.004 -0.749 8.888 1.00 94.88 72 LEU A N 1
ATOM 517 C CA . LEU A 1 72 ? -15.032 -1.224 10.274 1.00 94.88 72 LEU A CA 1
ATOM 518 C C . LEU A 1 72 ? -15.866 -0.301 11.175 1.00 94.88 72 LEU A C 1
ATOM 520 O O . LEU A 1 72 ? -16.648 -0.801 11.983 1.00 94.88 72 LEU A O 1
ATOM 524 N N . GLU A 1 73 ? -15.726 1.018 11.027 1.00 93.38 73 GLU A N 1
ATOM 525 C CA . GLU A 1 73 ? -16.518 2.014 11.759 1.00 93.38 73 GLU A CA 1
ATOM 526 C C . GLU A 1 73 ? -18.013 1.902 11.419 1.00 93.38 73 GLU A C 1
ATOM 528 O O . GLU A 1 73 ? -18.863 1.933 12.309 1.00 93.38 73 GLU A O 1
ATOM 533 N N . ALA A 1 74 ? -18.358 1.691 10.144 1.00 94.06 74 ALA A N 1
ATOM 534 C CA . ALA A 1 74 ? -19.748 1.506 9.722 1.00 94.06 74 ALA A CA 1
ATOM 535 C C . ALA A 1 74 ? -20.391 0.219 10.280 1.00 94.06 74 ALA A C 1
ATOM 537 O O . ALA A 1 74 ? -21.603 0.175 10.516 1.00 94.06 74 ALA A O 1
ATOM 538 N N . ASP A 1 75 ? -19.589 -0.825 10.499 1.00 95.31 75 ASP A N 1
ATOM 539 C CA . ASP A 1 75 ? -20.028 -2.133 10.991 1.00 95.31 75 ASP A CA 1
ATOM 540 C C . ASP A 1 75 ? -19.957 -2.282 12.528 1.00 95.31 75 ASP A C 1
ATOM 542 O O . ASP A 1 75 ? -20.356 -3.327 13.052 1.00 95.31 75 ASP A O 1
ATOM 546 N N . GLU A 1 76 ? -19.509 -1.261 13.270 1.00 91.38 76 GLU A N 1
ATOM 547 C CA . GLU A 1 76 ? -19.276 -1.325 14.724 1.00 91.38 76 GLU A CA 1
ATOM 548 C C . GLU A 1 76 ? -20.507 -1.816 15.509 1.00 91.38 76 GLU A C 1
ATOM 550 O O . GLU A 1 76 ? -20.399 -2.664 16.395 1.00 91.38 76 GLU A O 1
ATOM 555 N N . TRP A 1 77 ? -21.706 -1.364 15.125 1.00 91.56 77 TRP A N 1
ATOM 556 C CA . TRP A 1 77 ? -22.970 -1.708 15.790 1.00 91.56 77 TRP A CA 1
ATOM 557 C C . TRP A 1 77 ? -23.328 -3.202 15.731 1.00 91.56 77 TRP A C 1
ATOM 559 O O . TRP A 1 77 ? -24.176 -3.667 16.496 1.00 91.56 77 TRP A O 1
ATOM 569 N N . ARG A 1 78 ? -22.723 -3.959 14.808 1.00 94.31 78 ARG A N 1
ATOM 570 C CA . ARG A 1 78 ? -23.021 -5.384 14.594 1.00 94.31 78 ARG A CA 1
ATOM 571 C C . ARG A 1 78 ? -22.273 -6.292 15.558 1.00 94.31 78 ARG A C 1
ATOM 573 O O . ARG A 1 78 ? -22.643 -7.460 15.695 1.00 94.31 78 ARG A O 1
ATOM 580 N N . TYR A 1 79 ? -21.222 -5.787 16.195 1.00 91.12 79 TYR A N 1
ATOM 581 C CA . TYR A 1 79 ? -20.314 -6.579 17.010 1.00 91.12 79 TYR A CA 1
ATOM 582 C C . TYR A 1 79 ? -20.318 -6.113 18.464 1.00 91.12 79 TYR A C 1
ATOM 584 O O . TYR A 1 79 ? -20.759 -5.018 18.803 1.00 91.12 79 TYR A O 1
ATOM 592 N N . LYS A 1 80 ? -19.852 -6.988 19.361 1.00 90.75 80 LYS A N 1
ATOM 593 C CA . LYS A 1 80 ? -19.655 -6.603 20.761 1.00 90.75 80 LYS A CA 1
ATOM 594 C C . LYS A 1 80 ? -18.509 -5.586 20.843 1.00 90.75 80 LYS A C 1
ATOM 596 O O . LYS A 1 80 ? -17.484 -5.833 20.205 1.00 90.75 80 LYS A O 1
ATOM 601 N N . PRO A 1 81 ? -18.639 -4.526 21.662 1.00 90.75 81 PRO A N 1
ATOM 602 C CA . PRO A 1 81 ? -17.553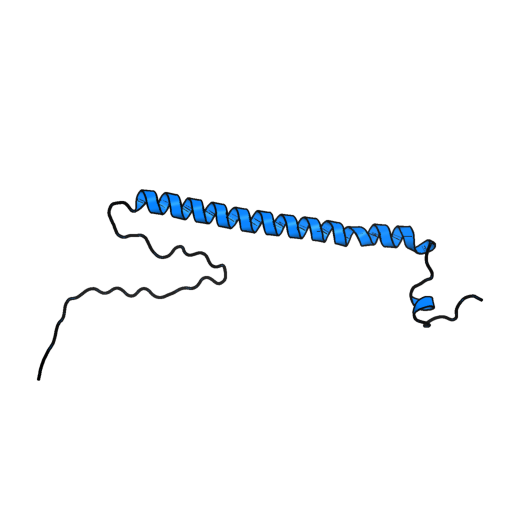 -3.581 21.900 1.00 90.75 81 PRO A CA 1
ATOM 603 C C . PRO A 1 81 ? -16.276 -4.296 22.348 1.00 90.75 81 PRO A C 1
ATOM 605 O O . PRO A 1 81 ? -16.330 -5.274 23.108 1.00 90.75 81 PRO A O 1
ATOM 608 N N . ILE A 1 82 ? -15.124 -3.809 21.887 1.00 93.06 82 ILE A N 1
ATOM 609 C CA . ILE A 1 82 ? -13.828 -4.446 22.145 1.00 93.06 82 ILE A CA 1
ATOM 610 C C . ILE A 1 82 ? -13.513 -4.499 23.645 1.00 93.06 82 ILE A C 1
ATOM 612 O O . ILE A 1 82 ? -12.949 -5.478 24.128 1.00 93.06 82 ILE A O 1
ATOM 616 N N . GLU A 1 83 ? -13.963 -3.509 24.411 1.00 93.25 83 GLU A N 1
ATOM 617 C CA . GLU A 1 83 ? -13.781 -3.428 25.859 1.00 93.25 83 GLU A CA 1
ATOM 618 C C . GLU A 1 83 ? -14.470 -4.585 26.582 1.00 93.25 83 GLU A C 1
ATOM 620 O O . GLU A 1 83 ? -13.918 -5.143 27.531 1.00 93.25 83 GLU A O 1
ATOM 625 N N . GLN A 1 84 ? -15.652 -4.987 26.108 1.00 92.69 84 GLN A N 1
ATOM 626 C CA . GLN A 1 84 ? -16.403 -6.103 26.677 1.00 92.69 84 GLN A CA 1
ATOM 627 C C . GLN A 1 84 ? -15.769 -7.445 26.298 1.00 92.69 84 GLN A C 1
ATOM 629 O O . GLN A 1 84 ? -15.744 -8.369 27.110 1.00 92.69 84 GLN A O 1
ATOM 634 N N . LEU A 1 85 ? -15.230 -7.559 25.079 1.00 92.56 85 LEU A N 1
ATOM 635 C CA . LEU A 1 85 ? -14.504 -8.754 24.635 1.00 92.56 85 LEU A CA 1
ATOM 636 C C . LEU A 1 85 ? -13.196 -8.953 25.410 1.00 92.56 85 LEU A C 1
ATOM 638 O O . LEU A 1 85 ? -12.835 -10.085 25.726 1.00 92.56 85 LEU A O 1
ATOM 642 N N . LEU A 1 86 ? -12.510 -7.859 25.739 1.00 94.12 86 LEU A N 1
ATOM 643 C CA . LEU A 1 86 ? -11.276 -7.866 26.525 1.00 94.12 86 LEU A CA 1
ATOM 644 C C . LEU A 1 86 ? -11.522 -7.906 28.044 1.00 94.12 86 LEU A C 1
ATOM 646 O O . LEU A 1 86 ? -10.568 -8.020 28.811 1.00 94.12 86 LEU A O 1
ATOM 650 N N . GLY A 1 87 ? -12.781 -7.845 28.492 1.00 93.44 87 GLY A N 1
ATOM 651 C CA . GLY A 1 87 ? -13.155 -7.924 29.907 1.00 93.44 87 GLY A CA 1
ATOM 652 C C . GLY A 1 87 ? -12.884 -6.651 30.712 1.00 93.44 87 GLY A C 1
ATOM 653 O O . GLY A 1 87 ? -12.885 -6.697 31.941 1.00 93.44 87 GLY A O 1
ATOM 654 N N . PHE A 1 88 ? -12.669 -5.513 30.046 1.00 93.44 88 PHE A N 1
ATOM 655 C CA . PHE A 1 88 ? -12.582 -4.206 30.702 1.00 93.44 88 PHE A CA 1
ATOM 656 C C . PHE A 1 88 ? -13.940 -3.734 31.225 1.00 93.44 88 PHE A C 1
ATOM 658 O O . PHE A 1 88 ? -13.999 -2.982 32.198 1.00 93.44 88 PHE A O 1
ATOM 665 N N . THR A 1 89 ? -15.029 -4.195 30.611 1.00 91.12 89 THR A N 1
ATOM 666 C CA . THR A 1 89 ? -16.397 -3.959 31.074 1.00 91.12 89 THR A CA 1
ATOM 667 C C . THR A 1 89 ? -17.123 -5.287 31.308 1.00 91.12 89 THR A C 1
ATOM 669 O O . THR A 1 89 ? -16.869 -6.269 30.602 1.00 91.12 89 THR A O 1
ATOM 672 N N . PRO A 1 90 ? -18.016 -5.366 32.314 1.00 85.44 90 PRO A N 1
ATOM 673 C CA . PRO A 1 90 ? -18.832 -6.555 32.514 1.00 85.44 90 PRO A CA 1
ATOM 674 C C . PRO A 1 90 ? -19.718 -6.779 31.288 1.00 85.44 90 PRO A C 1
ATOM 676 O O . PRO A 1 90 ? -20.277 -5.832 30.735 1.00 85.44 90 PRO A O 1
ATOM 679 N N . SER A 1 91 ? -19.868 -8.039 30.870 1.00 77.12 91 SER A N 1
ATOM 680 C CA . SER A 1 91 ? -20.806 -8.368 29.800 1.00 77.12 91 SER A CA 1
ATOM 681 C C . SER A 1 91 ? -22.209 -7.981 30.245 1.00 77.12 91 SER A C 1
ATOM 683 O O . SER A 1 91 ? -22.650 -8.435 31.301 1.00 77.12 91 SER A O 1
ATOM 685 N N . SER A 1 92 ? -22.908 -7.170 29.445 1.00 68.56 92 SER A N 1
ATOM 686 C CA . SER A 1 92 ? -24.360 -7.051 29.558 1.00 68.56 92 SER A CA 1
ATOM 687 C C . SER A 1 92 ? -24.933 -8.471 29.519 1.00 68.56 92 SER A C 1
ATOM 689 O O . SER A 1 92 ? -24.650 -9.232 28.587 1.00 68.56 92 SER A O 1
ATOM 691 N N . GLY A 1 93 ? -25.553 -8.865 30.633 1.00 57.72 93 GLY A N 1
ATOM 692 C CA . GLY A 1 93 ? -26.132 -10.192 30.844 1.00 57.72 93 GLY A CA 1
ATOM 693 C C . GLY A 1 93 ? -27.372 -10.413 30.001 1.00 57.72 93 GLY A C 1
ATOM 694 O O . GLY A 1 93 ? -28.078 -9.415 29.733 1.00 57.72 93 GLY A O 1
#

InterPro domains:
  IPR029641 Anaphase-promoting complex subunit 16 [PF17256] (28-89)
  IPR029641 Anaphase-promoting complex subunit 16 [PTHR31564] (28-93)

Mean predicted aligned error: 15.42 Å

pLDDT: mean 74.83, std 23.56, range [32.94, 98.5]

Foldseek 3Di:
DDDDDDDDDDDDDDDDCDPVRDPPDDQPDDDVRVVVVVVSVVVSVVVVVVVVVVVVVVVVVVVVVVCCVVVCVVCVVVDDDVCCVVVVDPPPD

Radius of gyration: 30.37 Å; Cα contacts (8 Å, |Δi|>4): 12; chains: 1; bounding box: 94×17×62 Å

Solvent-accessible surface area (backbone atoms only — not comparable to full-atom values): 6177 Å² total; per-residue (Å²): 136,84,82,88,84,88,79,88,77,94,73,89,78,80,84,77,85,50,97,82,70,69,88,85,82,85,73,94,77,60,100,67,35,69,64,55,48,52,51,50,54,50,51,49,51,52,53,50,51,51,51,49,53,52,49,52,54,48,49,55,52,50,53,56,58,58,53,45,52,61,57,51,63,72,48,48,87,82,51,80,58,67,50,45,75,72,61,78,37,82,70,86,126

Sequence (93 aa):
LGGRSSSAGAGQALGCLDSTGGVASLLLFADGSERFLCESVFSYQVASTLKQVKHDQQVARMEKLAGLVEELEADEWRYKPIEQLLGFTPSSG

Organism: Cairina moschata (NCBI:txid8855)

Secondary structure (DSSP, 8-state):
------------------TT---------STTHHHHHHHHHHHHHHHHHHHHHHHHHHHHHHHHHHHHHHHHHHTGGGS--HHHHTTSS----